Protein AF-A0A0F8VBL0-F1 (afdb_monomer)

Structure (mmCIF, N/CA/C/O backbone):
data_AF-A0A0F8VBL0-F1
#
_entry.id   AF-A0A0F8VBL0-F1
#
loop_
_atom_site.group_PDB
_atom_site.id
_atom_site.type_symbol
_atom_site.label_atom_id
_atom_site.label_alt_id
_atom_site.label_comp_id
_atom_site.label_asym_id
_atom_site.label_entity_id
_atom_site.label_seq_id
_atom_site.pdbx_PDB_ins_code
_atom_site.Cartn_x
_atom_site.Cartn_y
_atom_site.Cartn_z
_atom_site.occupancy
_atom_site.B_iso_or_equiv
_atom_site.auth_seq_id
_atom_site.auth_comp_id
_atom_site.auth_asym_id
_atom_site.auth_atom_id
_atom_site.pdbx_PDB_model_num
ATOM 1 N N . MET A 1 1 ? -21.725 -1.221 17.278 1.00 49.53 1 MET A N 1
ATOM 2 C CA . MET A 1 1 ? -20.383 -0.612 17.141 1.00 49.53 1 MET A CA 1
ATOM 3 C C . MET A 1 1 ? 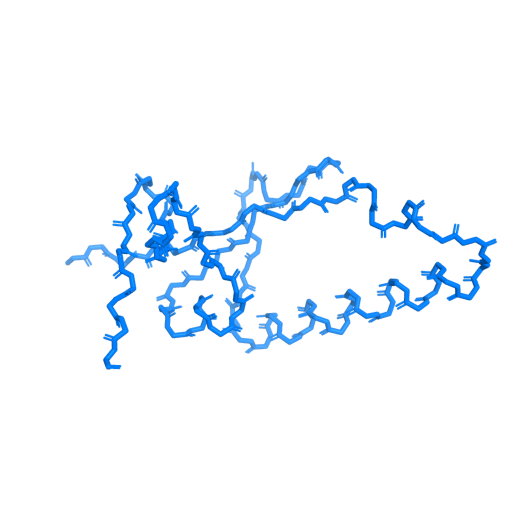-20.150 -0.331 15.668 1.00 49.53 1 MET A C 1
ATOM 5 O O . MET A 1 1 ? -20.420 -1.220 14.868 1.00 49.53 1 MET A O 1
ATOM 9 N N . ALA A 1 2 ? -19.737 0.882 15.297 1.00 66.56 2 ALA A N 1
ATOM 10 C CA . ALA A 1 2 ? -19.355 1.166 13.914 1.00 66.56 2 ALA A CA 1
ATOM 11 C C . ALA A 1 2 ? -18.138 0.304 13.536 1.00 66.56 2 ALA A C 1
ATOM 13 O O . ALA A 1 2 ? -17.253 0.079 14.364 1.00 66.56 2 ALA A O 1
ATOM 14 N N . LYS A 1 3 ? -18.116 -0.231 12.313 1.00 83.94 3 LYS A N 1
ATOM 15 C CA . LYS A 1 3 ? -17.002 -1.059 11.843 1.00 83.94 3 LYS A CA 1
ATOM 16 C C . LYS A 1 3 ? -15.790 -0.155 11.613 1.00 83.94 3 LYS A C 1
ATOM 18 O O . LYS A 1 3 ? -15.904 0.823 10.880 1.00 83.94 3 LYS A O 1
ATOM 23 N N . LYS A 1 4 ? -14.650 -0.473 12.232 1.00 92.88 4 LYS A N 1
ATOM 24 C CA . LYS A 1 4 ? -13.414 0.295 12.036 1.00 92.88 4 LYS A CA 1
ATOM 25 C C . LYS A 1 4 ? -12.946 0.161 10.589 1.00 92.88 4 LYS A C 1
ATOM 27 O O . LYS A 1 4 ? -12.949 -0.939 10.032 1.00 92.88 4 LYS A O 1
ATOM 32 N N . ILE A 1 5 ? -12.565 1.285 9.998 1.00 95.56 5 ILE A N 1
ATOM 33 C CA . ILE A 1 5 ? -11.959 1.356 8.670 1.00 95.56 5 ILE A CA 1
ATOM 34 C C . ILE A 1 5 ? -10.503 1.724 8.895 1.00 95.56 5 ILE A C 1
ATOM 36 O O . ILE A 1 5 ? -10.231 2.784 9.442 1.00 95.56 5 ILE A O 1
ATOM 40 N N . PHE A 1 6 ? -9.590 0.847 8.513 1.00 96.69 6 PHE A N 1
ATOM 41 C CA . PHE A 1 6 ? -8.153 1.078 8.542 1.00 96.69 6 PHE A CA 1
ATOM 42 C C . PHE A 1 6 ? -7.729 1.797 7.278 1.00 96.69 6 PHE A C 1
ATOM 44 O O . PHE A 1 6 ? -8.295 1.529 6.215 1.00 96.69 6 PHE A O 1
ATOM 51 N N . MET A 1 7 ? -6.732 2.668 7.384 1.00 95.56 7 MET A N 1
ATOM 52 C CA . MET A 1 7 ? -6.232 3.418 6.242 1.00 95.56 7 MET A CA 1
ATOM 53 C C . MET A 1 7 ? -4.712 3.392 6.131 1.00 95.56 7 MET A C 1
ATOM 55 O O . MET A 1 7 ? -3.998 3.173 7.104 1.00 95.56 7 MET A O 1
ATOM 59 N N . THR A 1 8 ? -4.225 3.641 4.920 1.00 95.38 8 THR A N 1
ATOM 60 C CA . THR A 1 8 ? -2.829 4.000 4.677 1.00 95.38 8 THR A CA 1
ATOM 61 C C . THR A 1 8 ? -2.748 5.086 3.613 1.00 95.38 8 THR A C 1
ATOM 63 O O . THR A 1 8 ? -3.582 5.149 2.701 1.00 95.38 8 THR A O 1
ATOM 66 N N . ILE A 1 9 ? -1.733 5.941 3.731 1.00 92.62 9 ILE A N 1
ATOM 67 C CA . ILE A 1 9 ? -1.405 6.956 2.735 1.00 92.62 9 ILE A CA 1
ATOM 68 C C . ILE A 1 9 ? -0.275 6.413 1.863 1.00 92.62 9 ILE A C 1
ATOM 70 O O . ILE A 1 9 ? 0.838 6.162 2.319 1.00 92.62 9 ILE A O 1
ATOM 74 N N . TRP A 1 10 ? -0.566 6.257 0.581 1.00 91.88 10 TRP A N 1
ATOM 75 C CA . TRP A 1 10 ? 0.376 5.851 -0.446 1.00 91.88 10 TRP A CA 1
ATOM 76 C C . TRP A 1 10 ? 0.920 7.075 -1.178 1.00 91.88 10 TRP A C 1
ATOM 78 O O . TRP A 1 10 ? 0.157 7.960 -1.554 1.00 91.88 10 TRP A O 1
ATOM 88 N N . ARG A 1 11 ? 2.230 7.132 -1.429 1.00 91.00 11 ARG A N 1
ATOM 89 C CA . ARG A 1 11 ? 2.856 8.229 -2.177 1.00 91.00 11 ARG A CA 1
ATOM 90 C C . ARG A 1 11 ? 2.999 7.858 -3.653 1.00 91.00 11 ARG A C 1
ATOM 92 O O . ARG A 1 11 ? 3.754 6.954 -3.992 1.00 91.00 11 ARG A O 1
ATOM 99 N N . ASN A 1 12 ? 2.308 8.590 -4.522 1.00 88.31 12 ASN A N 1
ATOM 100 C CA . ASN A 1 12 ? 2.404 8.447 -5.979 1.00 88.31 12 ASN A CA 1
ATOM 101 C C . ASN A 1 12 ? 3.641 9.158 -6.546 1.00 88.31 12 ASN A C 1
ATOM 103 O O . ASN A 1 12 ? 4.201 8.760 -7.568 1.00 88.31 12 ASN A O 1
ATOM 107 N N . LYS A 1 13 ? 4.096 10.215 -5.871 1.00 87.75 13 LYS A N 1
ATOM 108 C CA . LYS A 1 13 ? 5.290 10.951 -6.280 1.00 87.75 13 LYS A CA 1
ATOM 109 C C . LYS A 1 13 ? 6.552 10.109 -6.089 1.00 87.75 13 LYS A C 1
ATOM 111 O O . LYS A 1 13 ? 6.709 9.453 -5.062 1.00 87.75 13 LYS A O 1
ATOM 116 N N . TRP A 1 14 ? 7.487 10.229 -7.033 1.00 89.25 14 TRP A N 1
ATOM 117 C CA . TRP A 1 14 ? 8.811 9.589 -7.004 1.00 89.25 14 TRP A CA 1
ATOM 118 C C . TRP A 1 14 ? 8.816 8.062 -7.148 1.00 89.25 14 TRP A C 1
ATOM 120 O O . TRP A 1 14 ? 9.845 7.452 -6.877 1.00 89.25 14 TRP A O 1
ATOM 130 N N . LEU A 1 15 ? 7.725 7.439 -7.611 1.00 91.44 15 LEU A N 1
ATOM 131 C CA . LEU A 1 15 ? 7.679 5.982 -7.813 1.00 91.44 15 LEU A CA 1
ATOM 132 C C . LEU A 1 15 ? 8.828 5.470 -8.694 1.00 91.44 15 LEU A C 1
ATOM 134 O O . LEU A 1 15 ? 9.426 4.446 -8.389 1.00 91.44 15 LEU A O 1
ATOM 138 N N . THR A 1 16 ? 9.176 6.219 -9.739 1.00 94.12 16 THR A N 1
ATOM 139 C CA . THR A 1 16 ? 10.241 5.884 -10.694 1.00 94.12 16 THR A CA 1
ATOM 140 C C . THR A 1 16 ? 11.484 6.762 -10.528 1.00 94.12 16 THR A C 1
ATOM 142 O O . THR A 1 16 ? 12.291 6.861 -11.444 1.00 94.12 16 THR A O 1
ATOM 145 N N . SER A 1 17 ? 11.680 7.420 -9.376 1.00 94.38 17 SER A N 1
ATOM 146 C CA . SER A 1 17 ? 12.826 8.331 -9.178 1.00 94.38 17 SER A CA 1
ATOM 147 C C . SER A 1 17 ? 14.192 7.645 -9.253 1.00 94.38 17 SER A C 1
ATOM 149 O O . SER A 1 17 ? 15.198 8.307 -9.484 1.00 94.38 17 SER A O 1
ATOM 151 N N . HIS A 1 18 ? 14.219 6.331 -9.041 1.00 92.12 18 HIS A N 1
ATOM 152 C CA . HIS A 1 18 ? 15.408 5.489 -9.104 1.00 92.12 18 HIS A CA 1
ATOM 153 C C . HIS A 1 18 ? 15.645 4.889 -10.498 1.00 92.12 18 HIS A C 1
ATOM 155 O O . HIS A 1 18 ? 16.679 4.264 -10.713 1.00 92.12 18 HIS A O 1
ATOM 161 N N . ALA A 1 19 ? 14.691 5.026 -11.422 1.00 96.00 19 ALA A N 1
ATOM 162 C CA . ALA A 1 19 ? 14.763 4.396 -12.729 1.00 96.00 19 ALA A CA 1
ATOM 163 C C . ALA A 1 19 ? 15.800 5.100 -13.615 1.00 96.00 19 ALA A C 1
ATOM 165 O O . ALA A 1 19 ? 15.768 6.320 -13.784 1.00 96.00 19 ALA A O 1
ATOM 166 N N . THR A 1 20 ? 16.706 4.317 -14.198 1.00 97.19 20 THR A N 1
ATOM 167 C CA . THR A 1 20 ? 17.769 4.805 -15.094 1.00 97.19 20 THR A CA 1
ATOM 168 C C . THR A 1 20 ? 17.562 4.361 -16.541 1.00 97.19 20 THR A C 1
ATOM 170 O O . THR A 1 20 ? 18.151 4.933 -17.458 1.00 97.19 20 THR A O 1
ATOM 173 N N . THR A 1 21 ? 16.68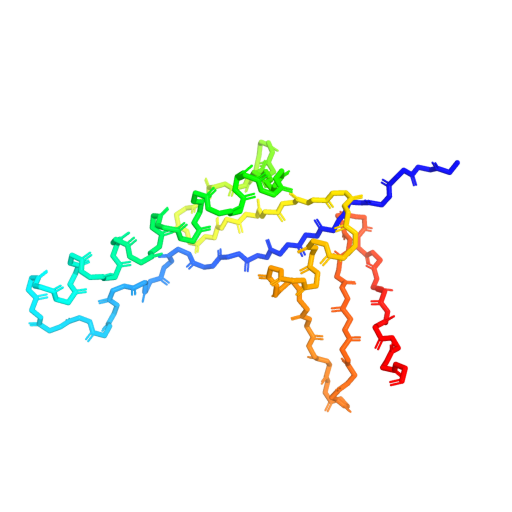9 3.373 -16.752 1.00 98.06 21 THR A N 1
ATOM 174 C CA . THR A 1 21 ? 16.344 2.794 -18.054 1.00 98.06 21 THR A CA 1
ATOM 175 C C . THR A 1 21 ? 14.827 2.684 -18.238 1.00 98.06 21 THR A C 1
ATOM 177 O O . THR A 1 21 ? 14.060 2.766 -17.279 1.00 98.06 21 THR A O 1
ATOM 180 N N . ILE A 1 22 ? 14.371 2.471 -19.478 1.00 97.94 22 ILE A N 1
ATOM 181 C CA . ILE A 1 22 ? 12.951 2.194 -19.767 1.00 97.94 22 ILE A CA 1
ATOM 182 C C . ILE A 1 22 ? 12.502 0.888 -19.095 1.00 97.94 22 ILE A C 1
ATOM 184 O O . ILE A 1 22 ? 11.379 0.812 -18.598 1.00 97.94 22 ILE A O 1
ATOM 188 N N . ASP A 1 23 ? 13.381 -0.109 -19.017 1.00 98.25 23 ASP A N 1
ATOM 189 C CA . ASP A 1 23 ? 13.071 -1.379 -18.361 1.00 98.25 23 ASP A CA 1
ATOM 190 C C . ASP A 1 23 ? 12.842 -1.190 -16.854 1.00 98.25 23 ASP A C 1
ATOM 192 O O . ASP A 1 23 ? 11.903 -1.764 -16.306 1.00 98.25 23 ASP A O 1
ATOM 196 N N . ASP A 1 24 ? 13.602 -0.313 -16.184 1.00 97.75 24 ASP A N 1
ATOM 197 C CA . ASP A 1 24 ? 13.348 0.051 -14.779 1.00 97.75 24 ASP A CA 1
ATOM 198 C C . ASP A 1 24 ? 11.951 0.673 -14.599 1.00 97.75 24 ASP A C 1
ATOM 200 O O . ASP A 1 24 ? 11.238 0.372 -13.633 1.00 97.75 24 ASP A O 1
ATOM 204 N N . PHE A 1 25 ? 11.538 1.523 -15.549 1.00 97.06 25 PHE A N 1
ATOM 205 C CA . PHE A 1 25 ? 10.205 2.130 -15.566 1.00 97.06 25 PHE A CA 1
ATOM 206 C C . PHE A 1 25 ? 9.111 1.066 -15.700 1.00 97.06 25 PHE A C 1
ATOM 208 O O . PHE A 1 25 ? 8.168 1.055 -14.904 1.00 97.06 25 PHE A O 1
ATOM 215 N N . ILE A 1 26 ? 9.243 0.162 -16.675 1.00 97.81 26 ILE A N 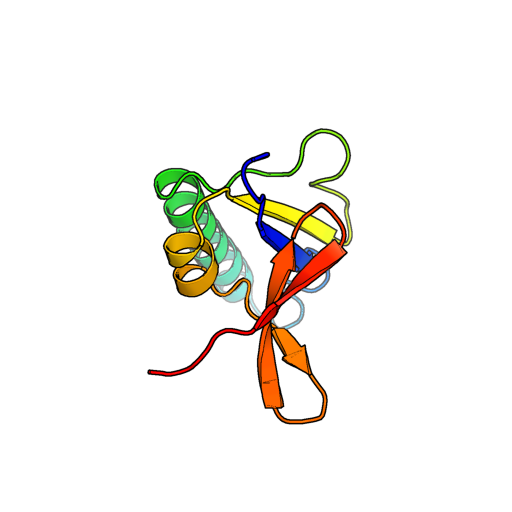1
ATOM 216 C CA . ILE A 1 26 ? 8.284 -0.926 -16.913 1.00 97.81 26 ILE A CA 1
ATOM 217 C C . ILE A 1 26 ? 8.190 -1.816 -15.674 1.00 97.81 26 ILE A C 1
ATOM 219 O O . ILE A 1 26 ? 7.096 -2.007 -15.139 1.00 97.81 26 ILE A O 1
ATOM 223 N N . ASN A 1 27 ? 9.331 -2.277 -15.160 1.00 97.19 27 ASN A N 1
ATOM 224 C CA . ASN A 1 27 ? 9.395 -3.151 -13.991 1.00 97.19 27 ASN A CA 1
ATOM 225 C C . ASN A 1 27 ? 8.724 -2.519 -12.764 1.00 97.19 27 ASN A C 1
ATOM 227 O O . ASN A 1 27 ? 7.968 -3.189 -12.053 1.00 97.19 27 ASN A O 1
ATOM 231 N N . THR A 1 28 ? 8.943 -1.219 -12.538 1.00 96.62 28 THR A N 1
ATOM 232 C CA . THR A 1 28 ? 8.294 -0.481 -11.446 1.00 96.62 28 THR A CA 1
ATOM 233 C C . THR A 1 28 ? 6.773 -0.503 -11.595 1.00 96.62 28 THR A C 1
ATOM 235 O O . THR A 1 28 ? 6.062 -0.872 -10.657 1.00 96.62 28 THR A O 1
ATOM 238 N N . PHE A 1 29 ? 6.246 -0.145 -12.768 1.00 96.25 29 PHE A N 1
ATOM 239 C CA . PHE A 1 29 ? 4.797 -0.089 -12.973 1.00 96.25 29 PHE A CA 1
ATOM 240 C C . PHE A 1 29 ? 4.132 -1.469 -12.982 1.00 96.25 29 PHE A C 1
ATOM 242 O O . PHE A 1 29 ? 3.027 -1.606 -12.452 1.00 96.25 29 PHE A O 1
ATOM 249 N N . GLU A 1 30 ? 4.789 -2.505 -13.500 1.00 97.81 30 GLU A N 1
ATOM 250 C CA . GLU A 1 30 ? 4.273 -3.876 -13.444 1.00 97.81 30 GLU A CA 1
ATOM 251 C C . GLU A 1 30 ? 4.191 -4.408 -12.009 1.00 97.81 30 GLU A C 1
ATOM 253 O O . GLU A 1 30 ? 3.182 -5.016 -11.629 1.00 97.81 30 GLU A O 1
ATOM 258 N N . ALA A 1 31 ? 5.216 -4.151 -11.191 1.00 96.38 31 ALA A N 1
ATOM 259 C CA . ALA A 1 31 ? 5.219 -4.530 -9.781 1.00 96.38 31 ALA A CA 1
ATOM 260 C C . ALA A 1 31 ? 4.093 -3.824 -9.007 1.00 96.38 31 ALA A C 1
ATOM 262 O O . ALA A 1 31 ? 3.366 -4.463 -8.240 1.00 96.38 31 ALA A O 1
ATOM 263 N N . LEU A 1 32 ? 3.891 -2.527 -9.255 1.00 95.19 32 LEU A N 1
ATOM 264 C CA . LEU A 1 32 ? 2.792 -1.761 -8.663 1.00 95.19 32 LEU A CA 1
ATOM 265 C C . LEU A 1 32 ? 1.424 -2.281 -9.105 1.00 95.19 32 LEU A C 1
ATOM 267 O O . LEU A 1 32 ? 0.547 -2.497 -8.268 1.00 95.19 32 LEU A O 1
ATOM 271 N N . ALA A 1 33 ? 1.244 -2.544 -10.400 1.00 96.44 33 ALA A N 1
ATOM 272 C CA . ALA A 1 33 ? 0.001 -3.096 -10.925 1.00 96.44 33 ALA A CA 1
ATOM 273 C C . ALA A 1 33 ? -0.315 -4.465 -10.306 1.00 96.44 33 ALA A C 1
ATOM 275 O O . ALA A 1 33 ? -1.473 -4.741 -9.987 1.00 96.44 33 ALA A O 1
ATOM 276 N N . ARG A 1 34 ? 0.698 -5.316 -10.101 1.00 98.12 34 ARG A N 1
ATOM 277 C CA . ARG A 1 34 ? 0.544 -6.603 -9.408 1.00 98.12 34 ARG A CA 1
ATOM 278 C C . ARG A 1 34 ? 0.096 -6.407 -7.962 1.00 98.12 34 ARG A C 1
ATOM 280 O O . ARG A 1 34 ? -0.924 -6.969 -7.573 1.00 98.12 34 ARG A O 1
ATOM 287 N N . LYS A 1 35 ? 0.779 -5.537 -7.212 1.00 96.06 35 LYS A N 1
ATOM 288 C CA . LYS A 1 35 ? 0.420 -5.210 -5.825 1.00 96.06 35 LYS A CA 1
ATOM 289 C C . LYS A 1 35 ? -1.018 -4.697 -5.707 1.00 96.06 35 LYS A C 1
ATOM 291 O O . LYS A 1 35 ? -1.766 -5.150 -4.847 1.00 96.06 35 LYS A O 1
ATOM 296 N N . PHE A 1 36 ? -1.437 -3.784 -6.583 1.00 95.38 36 PHE A N 1
ATOM 297 C CA . PHE A 1 36 ? -2.797 -3.242 -6.537 1.00 95.38 36 PHE A CA 1
ATOM 298 C C . PHE A 1 36 ? -3.868 -4.251 -6.964 1.00 95.38 36 PHE A C 1
ATOM 300 O O . PHE A 1 36 ? -4.987 -4.195 -6.453 1.00 95.38 36 PHE A O 1
ATOM 307 N N . LYS A 1 37 ? -3.543 -5.207 -7.842 1.00 98.00 37 LYS A N 1
ATOM 308 C CA . LYS A 1 37 ? -4.437 -6.337 -8.139 1.00 98.00 37 LYS A CA 1
ATOM 309 C C . LYS A 1 37 ? -4.648 -7.212 -6.904 1.00 98.00 37 LYS A C 1
ATOM 311 O O . LYS A 1 37 ? -5.800 -7.477 -6.573 1.00 98.00 37 LYS A O 1
ATOM 316 N N . GLU A 1 38 ? -3.577 -7.568 -6.194 1.00 97.75 38 GLU A N 1
ATOM 317 C CA . GLU A 1 38 ? -3.660 -8.329 -4.936 1.00 97.75 38 GLU A CA 1
ATOM 318 C C . GLU A 1 38 ? -4.478 -7.576 -3.879 1.00 97.75 38 GLU A C 1
ATOM 320 O O . GLU A 1 38 ? -5.377 -8.139 -3.259 1.00 97.75 38 GLU A O 1
ATOM 325 N N . TRP A 1 39 ? -4.222 -6.276 -3.713 1.00 97.25 39 TRP A N 1
ATOM 326 C CA . TRP A 1 39 ? -4.967 -5.431 -2.778 1.00 97.25 39 TRP A CA 1
ATOM 327 C C . TRP A 1 39 ? -6.461 -5.401 -3.090 1.00 97.25 39 TRP A C 1
ATOM 329 O O . TRP A 1 39 ? -7.283 -5.592 -2.191 1.00 97.25 39 TRP A O 1
ATOM 339 N N . ARG A 1 40 ? -6.821 -5.228 -4.363 1.00 96.69 40 ARG A N 1
ATOM 340 C CA . ARG A 1 40 ? -8.215 -5.270 -4.812 1.00 96.69 40 ARG A CA 1
ATOM 341 C C . ARG A 1 40 ? -8.860 -6.628 -4.524 1.00 96.69 40 ARG A C 1
ATOM 343 O O . ARG A 1 40 ? -10.001 -6.666 -4.076 1.00 96.69 40 ARG A O 1
ATOM 350 N N . GLU A 1 41 ? -8.149 -7.730 -4.756 1.00 98.00 41 GLU A N 1
ATOM 351 C CA . GLU A 1 41 ? -8.633 -9.087 -4.451 1.00 98.00 41 GLU A CA 1
ATOM 352 C C . GLU A 1 41 ? -8.833 -9.316 -2.947 1.00 98.00 41 GLU A C 1
ATOM 354 O O . GLU A 1 41 ? -9.744 -10.042 -2.551 1.00 98.00 41 GLU A O 1
ATOM 359 N N . TRP A 1 42 ? -8.046 -8.655 -2.095 1.00 97.75 42 TRP A N 1
AT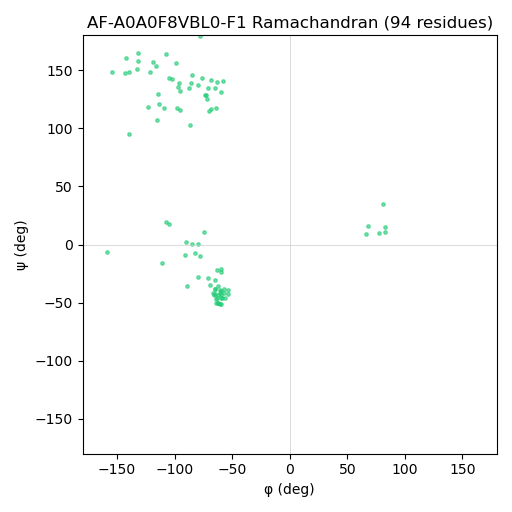OM 360 C CA . TRP A 1 42 ? -8.249 -8.653 -0.640 1.00 97.75 42 TRP A CA 1
ATOM 361 C C . TRP A 1 42 ? -9.342 -7.679 -0.171 1.00 97.75 42 TRP A C 1
ATOM 363 O O . TRP A 1 42 ? -9.611 -7.590 1.027 1.00 97.75 42 TRP A O 1
ATOM 373 N N . GLY A 1 43 ? -9.982 -6.958 -1.097 1.00 97.00 43 GLY A N 1
ATOM 374 C CA . GLY A 1 43 ? -11.062 -6.016 -0.814 1.00 97.00 43 GLY A CA 1
ATOM 375 C C . GLY A 1 43 ? -10.596 -4.629 -0.370 1.00 97.00 43 GLY A C 1
ATOM 376 O O . GLY A 1 43 ? -11.408 -3.876 0.164 1.00 97.00 43 GLY A O 1
ATOM 377 N N . ILE A 1 44 ? -9.317 -4.285 -0.556 1.00 96.75 44 ILE A N 1
ATOM 378 C CA . ILE A 1 44 ? -8.805 -2.934 -0.290 1.00 96.75 44 ILE A CA 1
ATOM 379 C C . ILE A 1 44 ? -9.357 -1.985 -1.352 1.00 96.75 44 ILE A C 1
ATOM 381 O O . ILE A 1 44 ? -9.339 -2.283 -2.549 1.00 96.75 44 ILE A O 1
ATOM 385 N N . GLN A 1 45 ? -9.837 -0.831 -0.905 1.00 94.81 45 GLN A N 1
ATOM 386 C CA . GLN A 1 45 ? -10.472 0.176 -1.750 1.00 94.81 45 GLN A CA 1
ATOM 387 C C . GLN A 1 45 ? -9.689 1.485 -1.694 1.00 94.81 45 GLN A C 1
ATOM 389 O O . GLN A 1 45 ? -8.973 1.753 -0.732 1.00 94.81 45 GLN A O 1
ATOM 394 N N . LEU A 1 46 ? -9.837 2.314 -2.723 1.00 93.50 46 LEU A N 1
ATOM 395 C CA . LEU A 1 46 ? -9.476 3.725 -2.627 1.00 93.50 46 LEU A CA 1
ATOM 396 C C . LEU A 1 46 ? -10.568 4.454 -1.840 1.00 93.50 46 LEU A C 1
ATOM 398 O O . LEU A 1 46 ? -11.746 4.132 -1.974 1.00 93.50 46 LEU A O 1
ATOM 402 N N . LEU A 1 47 ? -10.182 5.428 -1.019 1.00 90.31 47 LEU A N 1
ATOM 403 C CA . LEU A 1 47 ? -11.143 6.283 -0.330 1.00 90.31 47 LEU A CA 1
ATOM 404 C C . LEU A 1 47 ? -11.866 7.182 -1.349 1.00 90.31 47 LEU A C 1
ATOM 406 O O . LEU A 1 47 ? -11.236 8.032 -1.985 1.00 90.31 47 LEU A O 1
ATOM 410 N N . ASP A 1 48 ? -13.182 7.025 -1.485 1.00 70.88 48 ASP A N 1
ATOM 411 C CA . ASP A 1 48 ? -13.997 7.868 -2.367 1.00 70.88 48 ASP A CA 1
ATOM 412 C C . ASP A 1 48 ? -13.862 9.359 -1.988 1.00 70.88 48 ASP A C 1
ATOM 414 O O . ASP A 1 48 ? -13.787 9.718 -0.813 1.00 70.88 48 ASP A O 1
ATOM 418 N N . ASN A 1 49 ? -13.807 10.242 -2.992 1.00 64.81 49 ASN A N 1
ATOM 419 C CA . ASN A 1 49 ? -13.673 11.708 -2.866 1.00 64.81 49 ASN A CA 1
ATOM 420 C C . ASN A 1 49 ? -12.352 12.263 -2.284 1.00 64.81 49 ASN A C 1
ATOM 422 O O . ASN A 1 49 ? 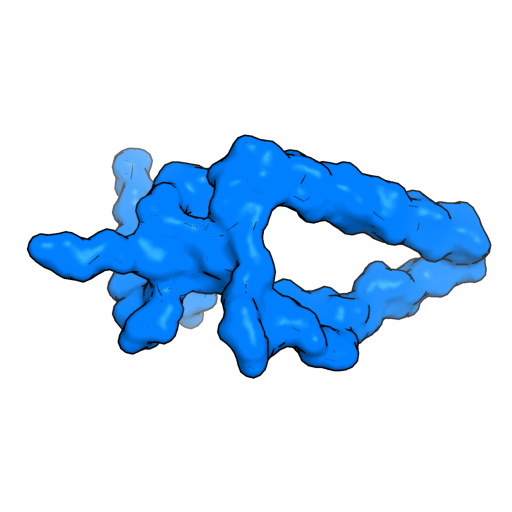-12.240 13.471 -2.071 1.00 64.81 49 ASN A O 1
ATOM 426 N N . GLY A 1 50 ? -11.322 11.439 -2.079 1.00 59.47 50 GLY A N 1
ATOM 427 C CA . GLY A 1 50 ? -10.003 11.935 -1.649 1.00 59.47 50 GLY A CA 1
ATOM 428 C C . GLY A 1 50 ? -8.820 11.009 -1.922 1.00 59.47 50 GLY A C 1
ATOM 429 O O . GLY A 1 50 ? -7.677 11.413 -1.712 1.00 59.47 50 GLY A O 1
ATOM 430 N N . GLY A 1 51 ? -9.085 9.789 -2.392 1.00 58.41 51 GLY A N 1
ATOM 431 C CA . GLY A 1 51 ? -8.137 8.684 -2.394 1.00 58.41 51 GLY A CA 1
ATOM 432 C C . GLY A 1 51 ? -7.135 8.649 -3.538 1.00 58.41 51 GLY A C 1
ATOM 433 O O . GLY A 1 51 ? -6.243 7.824 -3.464 1.00 58.41 51 GLY A O 1
ATOM 434 N N . ALA A 1 52 ? -7.217 9.502 -4.559 1.00 64.44 52 ALA A N 1
ATOM 435 C CA . ALA A 1 52 ? -6.205 9.571 -5.616 1.00 64.44 52 ALA A CA 1
ATOM 436 C C . ALA A 1 52 ? -5.931 11.032 -5.988 1.00 64.44 52 ALA A C 1
ATOM 438 O O . ALA A 1 52 ? -6.654 11.634 -6.778 1.00 64.44 52 ALA A O 1
ATOM 439 N N . LYS A 1 53 ? -4.897 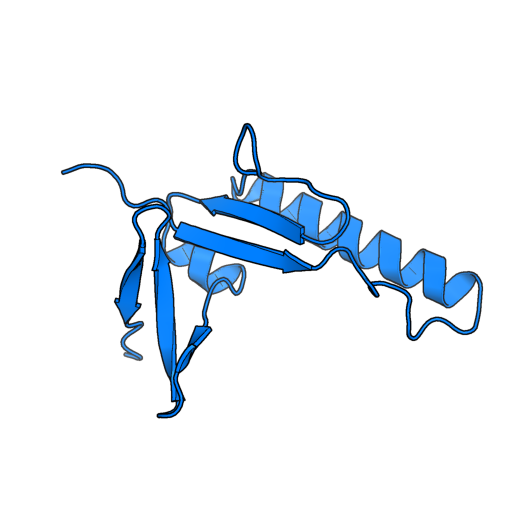11.610 -5.378 1.00 72.25 53 LYS A N 1
ATOM 440 C CA . LYS A 1 53 ? -4.302 12.890 -5.771 1.00 72.25 53 LYS A CA 1
ATOM 441 C C . LYS A 1 53 ? -2.942 12.629 -6.421 1.00 72.25 53 LYS A C 1
ATOM 443 O O . LYS A 1 53 ? -2.358 11.556 -6.245 1.00 72.25 53 LYS A O 1
ATOM 448 N N . ASP A 1 54 ? -2.416 13.632 -7.117 1.00 73.38 54 ASP A N 1
ATOM 449 C CA . ASP A 1 54 ? -1.136 13.538 -7.832 1.00 73.38 54 ASP A CA 1
ATOM 450 C C . ASP A 1 54 ? 0.012 13.066 -6.931 1.00 73.38 54 ASP A C 1
ATOM 452 O O . ASP A 1 54 ? 0.798 12.204 -7.315 1.00 73.38 54 ASP A O 1
ATOM 456 N N . ASP A 1 55 ? 0.081 13.583 -5.702 1.00 86.50 55 ASP A N 1
ATOM 457 C CA . ASP A 1 55 ? 1.159 13.242 -4.773 1.00 86.50 55 ASP A CA 1
ATOM 458 C C . ASP A 1 55 ? 0.848 12.012 -3.912 1.00 86.50 55 ASP A C 1
ATOM 460 O O . ASP A 1 55 ? 1.755 11.229 -3.608 1.00 86.50 55 ASP A O 1
ATOM 464 N N . TYR A 1 56 ? -0.417 11.838 -3.516 1.00 89.44 56 TYR A N 1
ATOM 465 C CA . TYR A 1 56 ? -0.827 10.842 -2.530 1.00 89.44 56 TYR A CA 1
ATOM 466 C C . TYR A 1 56 ? -2.171 10.200 -2.850 1.00 89.44 56 TYR A C 1
ATOM 468 O O . TYR A 1 56 ? -3.093 10.849 -3.341 1.00 89.44 56 TYR A O 1
ATOM 476 N N . ALA A 1 57 ? -2.291 8.933 -2.476 1.00 91.69 57 ALA A N 1
ATOM 477 C CA . ALA A 1 57 ? -3.519 8.168 -2.490 1.00 91.69 57 ALA A CA 1
ATOM 478 C C . ALA A 1 57 ? -3.851 7.648 -1.087 1.00 91.69 57 ALA A C 1
ATOM 480 O O . ALA A 1 57 ? -2.949 7.344 -0.310 1.00 91.69 57 ALA A O 1
ATOM 481 N N . THR A 1 58 ? -5.134 7.514 -0.764 1.00 93.69 58 THR A N 1
ATOM 482 C CA . THR A 1 58 ? -5.583 6.914 0.498 1.00 93.69 58 THR A CA 1
ATOM 483 C C . THR A 1 58 ? -6.306 5.617 0.202 1.00 93.69 58 THR A C 1
ATOM 485 O O . THR A 1 58 ? -7.321 5.611 -0.498 1.00 93.69 58 THR A O 1
ATOM 488 N N . PHE A 1 59 ? -5.784 4.528 0.758 1.00 95.56 59 PHE A N 1
ATOM 489 C CA . PHE A 1 59 ? -6.381 3.203 0.668 1.00 95.56 59 PHE A CA 1
ATOM 490 C C . PHE A 1 59 ? -7.033 2.834 1.990 1.00 95.56 59 PHE A C 1
ATOM 492 O O . PHE A 1 59 ? -6.506 3.169 3.051 1.00 95.56 59 PHE A O 1
ATOM 499 N N . ILE A 1 60 ? -8.161 2.134 1.918 1.00 96.06 60 ILE A N 1
ATOM 500 C CA . ILE A 1 60 ? -8.971 1.754 3.069 1.00 96.06 60 ILE A CA 1
ATOM 501 C C . ILE A 1 60 ? -9.381 0.284 3.034 1.00 96.06 60 ILE A C 1
ATOM 503 O O . ILE A 1 60 ? -9.551 -0.315 1.971 1.00 96.06 60 ILE A O 1
ATOM 507 N N . ILE A 1 61 ? -9.568 -0.293 4.220 1.00 97.12 61 ILE A N 1
ATOM 508 C CA . ILE A 1 61 ? -10.073 -1.656 4.406 1.00 97.12 61 ILE A CA 1
ATOM 509 C C . ILE A 1 61 ? -10.743 -1.786 5.773 1.00 97.12 61 ILE A C 1
ATOM 511 O O . ILE A 1 61 ? -10.344 -1.150 6.740 1.00 97.12 61 ILE A O 1
ATOM 515 N N . ASN A 1 62 ? -11.760 -2.634 5.894 1.00 95.88 62 ASN A N 1
ATOM 516 C CA . ASN A 1 62 ? -12.479 -2.852 7.157 1.00 95.88 62 ASN A CA 1
ATOM 517 C C . ASN A 1 62 ? -12.124 -4.191 7.840 1.00 95.88 62 ASN A C 1
ATOM 519 O O . ASN A 1 62 ? -12.869 -4.681 8.690 1.00 95.88 62 ASN A O 1
ATOM 523 N N . ASN A 1 63 ? -11.003 -4.795 7.444 1.00 95.75 63 ASN A N 1
ATOM 524 C CA . ASN A 1 63 ? -10.466 -6.047 7.966 1.00 95.75 63 ASN A CA 1
ATOM 525 C C . ASN A 1 63 ? -9.039 -5.797 8.482 1.00 95.75 63 ASN A C 1
ATOM 527 O O . ASN A 1 63 ? -8.160 -5.411 7.713 1.00 95.75 63 ASN A O 1
ATOM 531 N N . MET A 1 64 ? -8.836 -6.008 9.786 1.00 95.19 64 MET A N 1
ATOM 532 C CA . MET A 1 64 ? -7.573 -5.736 10.478 1.00 95.19 64 MET A CA 1
ATOM 533 C C . MET A 1 64 ? -6.439 -6.646 9.997 1.00 95.19 64 MET A C 1
ATOM 535 O O . MET A 1 64 ? -5.343 -6.162 9.734 1.00 95.19 64 MET A O 1
ATOM 539 N N . ASP A 1 65 ? -6.706 -7.940 9.817 1.00 95.75 65 ASP A N 1
ATOM 540 C CA . ASP A 1 65 ? -5.695 -8.904 9.374 1.00 95.75 65 ASP A CA 1
ATOM 541 C C . ASP A 1 65 ? -5.221 -8.590 7.952 1.00 95.75 65 ASP A C 1
ATOM 543 O O . ASP A 1 65 ? -4.029 -8.668 7.650 1.00 95.75 65 ASP A O 1
ATOM 547 N N . VAL A 1 66 ? -6.145 -8.164 7.083 1.00 97.06 66 VAL A N 1
ATOM 548 C CA . VAL A 1 66 ? -5.806 -7.701 5.730 1.00 97.06 66 VAL A CA 1
ATOM 549 C C . VAL A 1 66 ? -4.992 -6.409 5.781 1.00 97.06 66 VAL A C 1
ATOM 551 O O . VAL A 1 66 ? -4.015 -6.302 5.045 1.00 97.06 66 VAL A O 1
ATOM 554 N N . ALA A 1 67 ? -5.336 -5.454 6.653 1.00 96.75 67 ALA A N 1
ATOM 555 C CA . ALA A 1 67 ? -4.562 -4.221 6.822 1.00 96.75 67 ALA A CA 1
ATOM 556 C C . ALA A 1 67 ? -3.113 -4.513 7.255 1.00 96.75 67 ALA A C 1
ATOM 558 O O . ALA A 1 67 ? -2.170 -3.962 6.685 1.00 96.75 67 ALA A O 1
ATOM 559 N N . ILE A 1 68 ? -2.927 -5.435 8.207 1.00 95.81 68 ILE A N 1
ATOM 560 C CA . ILE A 1 68 ? -1.600 -5.874 8.661 1.00 95.81 68 ILE A CA 1
ATOM 561 C C . ILE A 1 68 ? -0.850 -6.563 7.521 1.00 95.81 68 ILE A C 1
ATOM 563 O O . ILE A 1 68 ? 0.278 -6.181 7.209 1.00 95.81 68 ILE A O 1
ATOM 567 N N . LYS A 1 69 ? -1.486 -7.531 6.848 1.00 96.31 69 LYS A N 1
ATOM 568 C CA . LYS A 1 69 ? -0.906 -8.246 5.701 1.00 96.31 69 LYS A CA 1
ATOM 569 C C . LYS A 1 69 ? -0.483 -7.296 4.575 1.00 96.31 69 LYS A C 1
ATOM 571 O O . LYS A 1 69 ? 0.543 -7.517 3.939 1.00 96.31 69 LYS A O 1
ATOM 576 N N . ALA A 1 70 ? -1.268 -6.251 4.321 1.00 95.94 70 ALA A N 1
ATOM 577 C CA . ALA A 1 70 ? -1.003 -5.260 3.284 1.00 95.94 70 ALA A CA 1
ATOM 578 C C . ALA A 1 70 ? 0.064 -4.225 3.676 1.00 95.94 70 ALA A C 1
ATOM 580 O O . ALA A 1 70 ? 0.512 -3.468 2.811 1.00 95.94 70 ALA A O 1
ATOM 581 N N . GLY A 1 71 ? 0.487 -4.199 4.944 1.00 95.44 71 GLY A N 1
ATOM 582 C CA . GLY A 1 71 ? 1.510 -3.285 5.441 1.00 95.44 71 GLY A CA 1
ATOM 583 C C . GLY A 1 71 ? 0.987 -1.885 5.758 1.00 95.44 71 GLY A C 1
ATOM 584 O O . GLY A 1 71 ? 1.714 -0.917 5.571 1.00 95.44 71 GLY A O 1
ATOM 585 N N . PHE A 1 72 ? -0.252 -1.752 6.242 1.00 96.06 72 PHE A N 1
ATOM 586 C CA . PHE A 1 72 ? -0.809 -0.467 6.707 1.00 96.06 72 PHE A CA 1
ATOM 587 C C . PHE A 1 72 ? -0.233 -0.038 8.073 1.00 96.06 72 PHE A C 1
ATOM 589 O O . PHE A 1 72 ? -0.766 0.856 8.724 1.00 96.06 72 PHE A O 1
ATOM 596 N N . THR A 1 73 ? 0.811 -0.714 8.549 1.00 95.12 73 THR A N 1
ATOM 597 C CA . THR A 1 73 ? 1.355 -0.535 9.889 1.00 95.12 73 THR A CA 1
ATOM 598 C C . THR A 1 73 ? 2.357 0.613 9.923 1.00 95.12 73 THR A C 1
ATOM 600 O O . THR A 1 73 ? 3.190 0.773 9.029 1.00 95.12 73 THR A O 1
ATOM 603 N N . PHE A 1 74 ? 2.293 1.399 10.989 1.00 93.00 74 PHE A N 1
ATOM 604 C CA . PHE A 1 74 ? 3.209 2.498 11.264 1.00 93.00 74 PHE A CA 1
ATOM 605 C C . PHE A 1 74 ? 3.988 2.205 12.536 1.00 93.00 74 PHE A C 1
ATOM 607 O O . PHE A 1 74 ? 3.519 1.464 13.397 1.00 93.00 74 PHE A O 1
ATOM 614 N N . LYS A 1 75 ? 5.185 2.782 12.649 1.00 92.88 75 LYS A N 1
ATOM 615 C CA . LYS A 1 75 ? 6.002 2.728 13.862 1.00 92.88 75 LYS A CA 1
ATOM 616 C C . LYS A 1 75 ? 6.126 4.119 14.442 1.00 92.88 75 LYS A C 1
ATOM 618 O O . LYS A 1 75 ? 6.485 5.046 13.718 1.00 92.88 75 LYS A O 1
ATOM 623 N N . ASN A 1 76 ? 5.855 4.254 15.734 1.00 88.31 76 ASN A N 1
ATOM 624 C CA . ASN A 1 76 ? 6.164 5.485 16.451 1.00 88.31 76 ASN A CA 1
ATOM 625 C C . ASN A 1 76 ? 7.670 5.558 16.787 1.00 88.31 76 ASN A C 1
ATOM 627 O O . ASN A 1 76 ? 8.438 4.642 16.476 1.00 88.31 76 ASN A O 1
ATOM 631 N N . GLY A 1 77 ? 8.095 6.648 17.435 1.00 87.50 77 GLY A N 1
ATOM 632 C CA . GLY A 1 77 ? 9.494 6.853 17.837 1.00 87.50 77 GLY A CA 1
ATOM 633 C C . GLY A 1 77 ? 10.049 5.777 18.779 1.00 87.50 77 GLY A C 1
ATOM 634 O O . GLY A 1 77 ? 11.251 5.531 18.772 1.00 87.50 77 GLY A O 1
ATOM 635 N N . ASP A 1 78 ? 9.175 5.085 19.511 1.00 89.56 78 ASP A N 1
ATOM 636 C CA . ASP A 1 78 ? 9.526 4.002 20.437 1.00 89.56 78 ASP A CA 1
ATOM 637 C C . ASP A 1 78 ? 9.523 2.615 19.762 1.00 89.56 78 ASP A C 1
ATOM 639 O O . ASP A 1 78 ? 9.741 1.591 20.411 1.00 89.56 78 ASP A O 1
ATOM 643 N N . GLY A 1 79 ? 9.263 2.552 18.451 1.00 88.06 79 GLY A N 1
ATOM 644 C CA . GLY A 1 79 ? 9.225 1.310 17.677 1.00 88.06 79 GLY A CA 1
ATOM 645 C C . GLY A 1 79 ? 7.948 0.482 17.852 1.00 88.06 79 GLY A C 1
ATOM 646 O O . GLY A 1 79 ? 7.894 -0.655 17.372 1.00 88.06 79 GLY A O 1
ATOM 647 N N . VAL A 1 80 ? 6.920 1.031 18.503 1.00 90.25 80 VAL A N 1
ATOM 648 C CA . VAL A 1 80 ? 5.610 0.390 18.659 1.00 90.25 80 VAL A CA 1
ATOM 649 C C . VAL A 1 80 ? 4.864 0.436 17.330 1.00 90.25 80 VAL A C 1
ATOM 651 O O . VAL A 1 80 ? 4.734 1.498 16.723 1.00 90.25 80 VAL A O 1
ATOM 654 N N . GLU A 1 81 ? 4.370 -0.722 16.888 1.00 94.62 81 GLU A N 1
ATOM 655 C CA . GLU A 1 81 ? 3.590 -0.849 15.658 1.00 94.62 81 GLU A CA 1
ATOM 656 C C . GLU A 1 81 ? 2.102 -0.596 15.916 1.00 94.62 81 GLU A C 1
ATOM 658 O O . GLU A 1 81 ? 1.526 -1.141 16.860 1.00 94.62 81 GLU A O 1
ATOM 663 N N . PHE A 1 82 ? 1.467 0.197 15.058 1.00 95.38 82 PHE A N 1
ATOM 664 C CA . PHE A 1 82 ? 0.037 0.485 15.125 1.00 95.38 82 PHE A CA 1
ATOM 665 C C . PHE A 1 82 ? -0.595 0.565 13.734 1.00 95.38 82 PHE A C 1
ATOM 667 O O . PHE A 1 82 ? 0.091 0.741 12.726 1.00 95.38 82 PHE A O 1
ATOM 674 N N . LEU A 1 83 ? -1.917 0.418 13.686 1.00 96.38 83 LEU A N 1
ATOM 675 C CA . LEU A 1 83 ? -2.747 0.753 12.532 1.00 96.38 83 LEU A CA 1
ATOM 676 C C . LEU A 1 83 ? -3.453 2.079 12.786 1.00 96.38 83 LEU A C 1
ATOM 678 O O . LEU A 1 83 ? -3.943 2.308 13.889 1.00 96.38 83 LEU A O 1
ATOM 682 N N . GLU A 1 84 ? -3.591 2.894 11.751 1.00 95.94 84 GLU A N 1
ATOM 683 C CA . GLU A 1 84 ? -4.431 4.087 11.786 1.00 95.94 84 GLU A CA 1
ATOM 684 C C . GLU A 1 84 ? -5.812 3.778 11.195 1.00 95.94 84 GLU A C 1
ATOM 686 O O . GLU A 1 84 ? -5.953 3.056 10.198 1.00 95.94 84 GLU A O 1
ATOM 691 N N . THR A 1 85 ? -6.854 4.309 11.825 1.00 95.38 85 THR A N 1
ATOM 692 C CA . THR A 1 85 ? -8.226 4.241 11.318 1.00 95.38 85 THR A CA 1
ATOM 693 C C . THR A 1 85 ? -8.619 5.534 10.614 1.00 95.38 85 THR A C 1
ATOM 695 O O . THR A 1 85 ? -8.115 6.604 10.929 1.00 95.38 85 THR A O 1
ATOM 698 N N . LEU A 1 86 ? -9.600 5.463 9.716 1.00 92.81 86 LEU A N 1
ATOM 699 C CA . LEU A 1 86 ? -10.145 6.626 9.014 1.00 92.81 86 LEU A CA 1
ATOM 700 C C . LEU A 1 86 ? -10.748 7.682 9.965 1.00 92.81 86 LEU A C 1
ATOM 702 O O . LEU A 1 86 ? -10.885 8.839 9.587 1.00 92.81 86 LEU A O 1
ATOM 706 N N . SER A 1 87 ? -11.106 7.301 11.196 1.00 92.50 87 SER A N 1
ATOM 707 C CA . SER A 1 87 ? -11.562 8.219 12.249 1.00 92.50 87 SER A CA 1
ATOM 708 C C . SER A 1 87 ? -10.423 8.858 13.055 1.0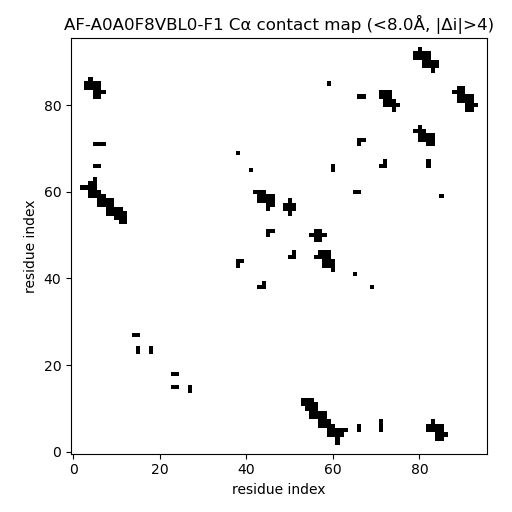0 92.50 87 SER A C 1
ATOM 710 O O . SER A 1 87 ? -10.707 9.615 13.979 1.00 92.50 87 SER A O 1
ATOM 712 N N . GLY A 1 88 ? -9.160 8.552 12.740 1.00 91.25 88 GLY A N 1
ATOM 713 C CA . GLY A 1 88 ? -7.978 9.052 13.449 1.00 91.25 88 GLY A CA 1
ATOM 714 C C . GLY A 1 88 ? -7.622 8.282 14.725 1.00 91.25 88 GLY A C 1
ATOM 715 O O . GLY A 1 88 ? -6.792 8.744 15.499 1.00 91.25 88 GLY A O 1
ATOM 716 N N . GLU A 1 89 ? -8.242 7.125 14.985 1.00 93.88 89 GLU A N 1
ATOM 717 C CA . GLU A 1 89 ? -7.819 6.256 16.094 1.00 93.88 89 GLU A CA 1
ATOM 718 C C . GLU A 1 89 ? -6.589 5.435 15.696 1.00 93.88 89 GLU A C 1
ATOM 720 O O . GLU A 1 89 ? -6.577 4.833 14.617 1.00 93.88 89 GLU A O 1
ATOM 725 N N . GLU A 1 90 ? -5.626 5.320 16.609 1.00 94.25 90 GLU A N 1
ATOM 726 C CA . GLU A 1 90 ? -4.490 4.405 16.508 1.00 94.25 90 GLU A CA 1
ATOM 727 C C . GLU A 1 90 ? -4.787 3.095 17.253 1.00 94.25 90 GLU A C 1
ATOM 729 O O . GLU A 1 90 ? -5.233 3.092 18.403 1.00 94.25 90 GLU A O 1
ATOM 734 N N . ILE A 1 91 ? -4.535 1.959 16.604 1.00 94.06 91 ILE A N 1
ATOM 735 C CA . ILE A 1 91 ? -4.684 0.627 17.197 1.00 94.06 91 ILE A CA 1
ATOM 736 C C . ILE A 1 91 ? -3.318 -0.034 17.263 1.00 94.06 91 ILE A C 1
ATOM 738 O O . ILE A 1 91 ? -2.793 -0.480 16.244 1.00 94.06 91 ILE A O 1
ATOM 742 N N . GLN A 1 92 ? -2.766 -0.136 18.469 1.00 93.19 92 GLN A N 1
ATOM 743 C CA . GLN A 1 92 ? -1.518 -0.850 18.705 1.00 93.19 92 GLN A CA 1
ATOM 744 C C . GLN A 1 92 ? -1.643 -2.321 18.291 1.00 93.19 92 GLN A C 1
ATOM 746 O O . GLN A 1 92 ? -2.572 -3.029 18.690 1.00 93.19 92 GLN A O 1
ATOM 751 N N . ILE A 1 93 ? -0.669 -2.792 17.519 1.00 90.19 93 ILE A N 1
ATOM 752 C CA . ILE A 1 93 ? -0.524 -4.197 17.162 1.00 90.19 93 ILE A CA 1
ATOM 753 C C . ILE A 1 93 ? 0.285 -4.851 18.276 1.00 90.19 93 ILE A C 1
ATOM 755 O O . ILE A 1 93 ? 1.503 -4.691 18.373 1.00 90.19 93 ILE A O 1
ATOM 759 N N . SER A 1 94 ? -0.390 -5.583 19.154 1.00 77.19 94 SER A N 1
ATOM 760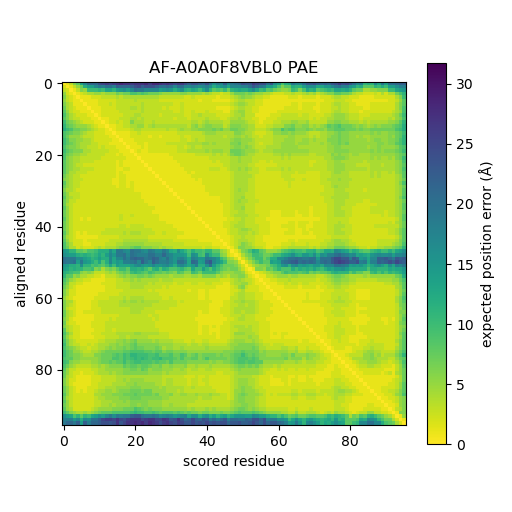 C CA . SER A 1 94 ? 0.295 -6.432 20.119 1.00 77.19 94 SER A CA 1
ATOM 761 C C . SER A 1 94 ? 0.924 -7.613 19.381 1.00 77.19 94 SER A C 1
ATOM 763 O O . SER A 1 94 ? 0.230 -8.454 18.807 1.00 77.19 94 SER A O 1
ATOM 765 N N . LYS A 1 95 ? 2.260 -7.689 19.386 1.00 60.25 95 LYS A N 1
ATOM 766 C CA . LYS A 1 95 ? 2.950 -8.932 19.032 1.00 60.25 95 LYS A CA 1
ATOM 767 C C . LYS A 1 95 ? 2.570 -9.970 20.089 1.00 60.25 95 LYS A C 1
ATOM 769 O O . LYS A 1 95 ? 2.803 -9.737 21.274 1.00 60.25 95 LYS A O 1
ATOM 774 N N . LYS A 1 96 ? 1.908 -11.046 19.658 1.00 50.69 96 LYS A N 1
ATOM 775 C CA . LYS A 1 96 ? 1.763 -12.260 20.467 1.00 50.69 96 LYS A CA 1
ATOM 776 C C . LYS A 1 96 ? 3.117 -12.927 20.654 1.00 50.69 96 LYS A C 1
ATOM 778 O O . LYS A 1 96 ? 3.933 -12.842 19.707 1.00 50.69 96 LYS A O 1
#

Solvent-accessible surface area (backb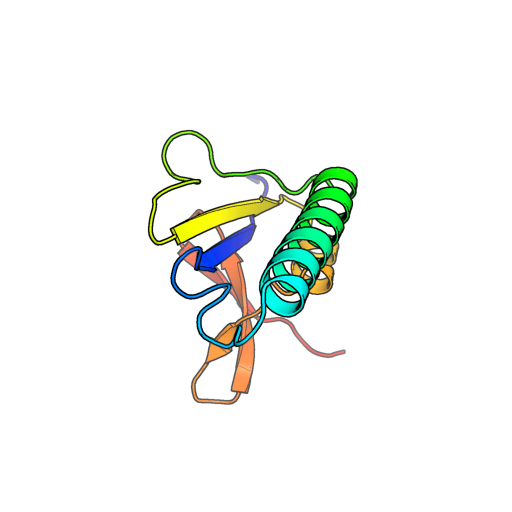one atoms only — not comparable to full-atom values): 5633 Å² total; per-residue (Å²): 129,85,82,65,39,37,33,41,81,43,67,56,56,68,76,60,70,83,46,88,48,71,65,46,45,51,53,50,53,53,53,50,53,50,53,52,50,53,39,45,75,74,60,43,37,68,39,82,99,67,17,77,48,81,55,39,26,30,39,34,32,73,45,69,70,57,38,56,75,71,59,37,59,44,64,52,98,87,65,53,42,25,37,42,28,78,87,72,49,75,45,75,59,79,81,128

pLDDT: mean 90.57, std 10.88, range [49.53, 98.25]

Sequence (96 aa):
MAKKIFMTIWRNKWLTSHATTIDDFINTFEALARKFKEWREWGIQLLDNGGAKDDYATFIINNMDVAIKAGFTFKNGDGVEFLETLSGEEIQISKK

Nearest PDB structures (foldseek):
  5d0h-assembly1_B  TM=4.922E-01  e=4.101E-01  Mycobacterium avium subsp. avium 10-9275
  6r4p-assembly1_A  TM=4.547E-01  e=1.920E+00  Bos taurus
  8tao-assembly1_A  TM=4.671E-01  e=7.023E+00  Homo sapiens

Secondary structure (DSSP, 8-state):
-PPP-EEEEEE-TTTTTT--SHHHHHHHHHHHHHHHHHHHHTT-EEPTTTSB-SSEEEEEES-HHHHHHHT-EEE-TT--EEEEETTS-EEE----

Radius of gyration: 15.02 Å; Cα contacts (8 Å, |Δi|>4): 131; chains: 1; bounding box: 38×26×40 Å

Foldseek 3Di:
DPQWKFKAKDFLPCLCVVPPDVVSVVVSVVVVVVLVVVCVVVVKDWDPPAADDNTIGMIIDRDPVSCVVSPQWDQDPVRFIWIATPVGDTGTDDDD

Mean predicted aligned error: 4.63 Å